Protein AF-A0A6M4WW01-F1 (afdb_monomer)

Structure (mmCIF, N/CA/C/O backbone):
data_AF-A0A6M4WW01-F1
#
_entry.id   AF-A0A6M4WW01-F1
#
loop_
_atom_site.group_PDB
_atom_site.id
_atom_site.type_symbol
_atom_site.label_atom_id
_atom_site.label_alt_id
_atom_site.label_comp_id
_atom_site.label_asym_id
_atom_site.label_entity_id
_atom_site.label_seq_id
_atom_site.pdbx_PDB_ins_code
_atom_site.Cartn_x
_atom_site.Cartn_y
_atom_site.Cartn_z
_atom_site.occupancy
_atom_site.B_iso_or_equiv
_atom_site.auth_seq_id
_atom_site.auth_comp_id
_atom_site.auth_asym_id
_atom_site.auth_atom_id
_atom_site.pdbx_PDB_model_num
ATOM 1 N N . MET A 1 1 ? 14.683 2.313 -16.851 1.00 84.19 1 MET A N 1
ATOM 2 C CA . MET A 1 1 ? 14.842 2.363 -15.3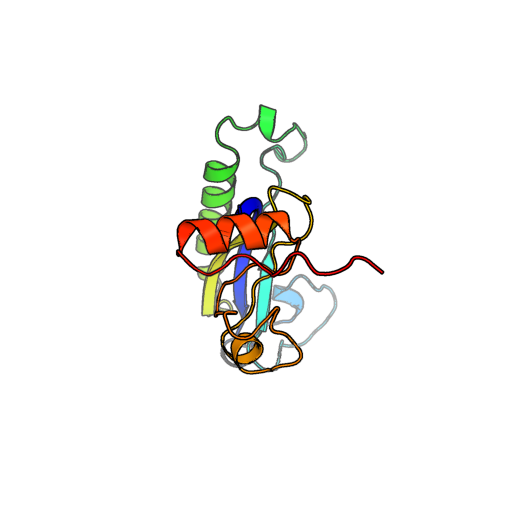82 1.00 84.19 1 MET A CA 1
ATOM 3 C C . MET A 1 1 ? 13.483 2.449 -14.676 1.00 84.19 1 MET A C 1
ATOM 5 O O . MET A 1 1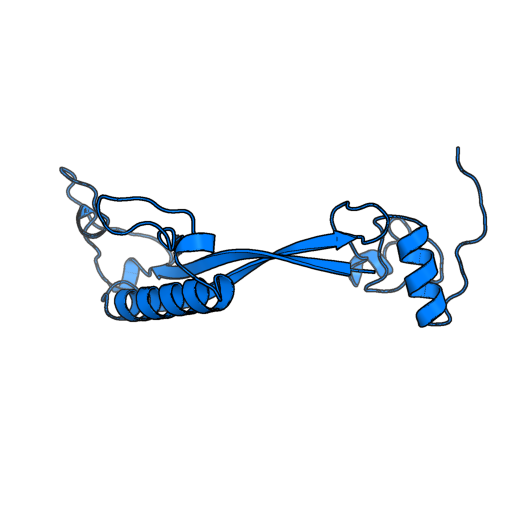 ? 12.569 3.086 -15.192 1.00 84.19 1 MET A O 1
ATOM 9 N N . LYS A 1 2 ? 13.331 1.824 -13.499 1.00 90.19 2 LYS A N 1
ATOM 10 C CA . LYS A 1 2 ? 12.105 1.889 -12.678 1.00 90.19 2 LYS A CA 1
ATOM 11 C C . LYS A 1 2 ? 11.997 3.244 -11.967 1.00 90.19 2 LYS A C 1
ATOM 13 O O . LYS A 1 2 ? 12.900 3.611 -11.218 1.00 90.19 2 LYS A O 1
ATOM 18 N N . LYS A 1 3 ? 10.889 3.964 -12.149 1.00 89.56 3 LYS A N 1
ATOM 19 C CA . LYS A 1 3 ? 10.491 5.107 -11.310 1.00 89.56 3 LYS A CA 1
ATOM 20 C C . LYS A 1 3 ? 9.448 4.627 -10.300 1.00 89.56 3 LYS A C 1
ATOM 22 O O . LYS A 1 3 ? 8.489 3.962 -10.680 1.00 89.56 3 LYS A O 1
ATOM 27 N N . THR A 1 4 ? 9.616 4.979 -9.029 1.00 85.94 4 THR A N 1
ATOM 28 C CA . THR A 1 4 ? 8.631 4.696 -7.976 1.00 85.94 4 THR A CA 1
ATOM 29 C C . THR A 1 4 ? 8.016 6.001 -7.501 1.00 85.94 4 THR A C 1
ATOM 31 O O . THR A 1 4 ? 8.730 6.883 -7.023 1.00 85.94 4 THR A O 1
ATOM 34 N N . TYR A 1 5 ? 6.698 6.101 -7.610 1.00 79.69 5 TYR A N 1
ATOM 35 C CA . TYR A 1 5 ? 5.897 7.155 -7.012 1.00 79.69 5 TYR A CA 1
ATOM 36 C C . TYR A 1 5 ? 5.204 6.601 -5.776 1.00 79.69 5 TYR A C 1
ATOM 38 O O . TYR A 1 5 ? 4.637 5.512 -5.806 1.00 79.69 5 TYR A O 1
ATOM 46 N N . ARG A 1 6 ? 5.267 7.351 -4.679 1.00 77.38 6 ARG A N 1
ATOM 47 C CA . ARG A 1 6 ? 4.418 7.099 -3.520 1.00 77.38 6 ARG A CA 1
ATOM 48 C C . ARG A 1 6 ? 3.106 7.814 -3.760 1.00 77.38 6 ARG A C 1
ATOM 50 O O . ARG A 1 6 ? 3.099 9.034 -3.904 1.00 77.38 6 ARG A O 1
ATOM 57 N N . ASP A 1 7 ? 2.033 7.045 -3.841 1.00 73.69 7 ASP A N 1
ATOM 58 C CA . ASP A 1 7 ? 0.719 7.579 -4.163 1.00 73.69 7 ASP A CA 1
ATOM 59 C C . ASP A 1 7 ? 0.025 8.071 -2.903 1.00 73.69 7 ASP A C 1
ATOM 61 O O . ASP A 1 7 ? -0.467 9.195 -2.864 1.00 73.69 7 ASP A O 1
ATOM 65 N N . ASP A 1 8 ? -0.044 7.215 -1.876 1.00 83.56 8 ASP A N 1
ATOM 66 C CA . ASP A 1 8 ? -0.847 7.521 -0.699 1.00 83.56 8 ASP A CA 1
ATOM 67 C C . ASP A 1 8 ? -0.500 6.650 0.513 1.00 83.56 8 ASP A C 1
ATOM 69 O O . ASP A 1 8 ? -0.236 5.450 0.392 1.00 83.56 8 ASP A O 1
ATOM 73 N N . TRP A 1 9 ? -0.530 7.250 1.700 1.00 89.88 9 TRP A N 1
ATOM 74 C CA . TRP A 1 9 ? -0.363 6.531 2.959 1.00 89.88 9 TRP A CA 1
ATOM 75 C C . TRP A 1 9 ? -1.704 5.965 3.429 1.00 89.88 9 TRP A C 1
ATOM 77 O O . TRP A 1 9 ? -2.769 6.568 3.269 1.00 89.88 9 TRP A O 1
ATOM 87 N N . ARG A 1 10 ? -1.657 4.768 4.006 1.00 92.25 10 ARG A N 1
ATOM 88 C CA . ARG A 1 10 ? -2.828 4.009 4.443 1.00 92.25 10 ARG A CA 1
ATOM 89 C C . ARG A 1 10 ? -2.544 3.288 5.745 1.00 92.25 10 ARG A C 1
ATOM 91 O O . ARG A 1 10 ? -1.426 2.837 6.004 1.00 92.25 10 ARG A O 1
ATOM 98 N N . VAL A 1 11 ? -3.591 3.124 6.541 1.00 93.19 11 VAL A N 1
ATOM 99 C CA . VAL A 1 11 ? -3.587 2.228 7.695 1.00 93.19 11 VAL A CA 1
ATOM 100 C C . VAL A 1 11 ? -4.415 1.006 7.341 1.00 93.19 11 VAL A C 1
ATOM 102 O O . VAL A 1 11 ? -5.577 1.136 6.971 1.00 93.19 11 VAL A O 1
ATOM 105 N N . ILE A 1 12 ? -3.823 -0.178 7.462 1.00 94.00 12 ILE A N 1
ATOM 106 C CA . ILE A 1 12 ? -4.545 -1.443 7.345 1.00 94.00 12 ILE A CA 1
ATOM 107 C C . ILE A 1 12 ? -4.696 -2.020 8.747 1.00 94.00 12 ILE A C 1
ATOM 109 O O . ILE A 1 12 ? -3.695 -2.202 9.442 1.00 94.00 12 ILE A O 1
ATOM 113 N N . VAL A 1 13 ? -5.926 -2.320 9.159 1.00 93.62 13 VAL A N 1
ATOM 114 C CA . VAL A 1 13 ? -6.224 -2.997 10.429 1.00 93.62 13 VAL A CA 1
ATOM 115 C C . VAL A 1 13 ? -6.975 -4.294 10.192 1.00 93.62 13 VAL A C 1
ATOM 117 O O . VAL A 1 13 ? -7.863 -4.352 9.348 1.00 93.62 13 VAL A O 1
ATOM 120 N N . THR A 1 14 ? -6.651 -5.315 10.978 1.00 93.25 14 THR A N 1
ATOM 121 C CA . THR A 1 14 ? -7.341 -6.604 10.952 1.00 93.25 14 THR A CA 1
ATOM 122 C C . THR A 1 14 ? -8.346 -6.666 12.096 1.00 93.25 14 THR A C 1
ATOM 124 O O . THR A 1 14 ?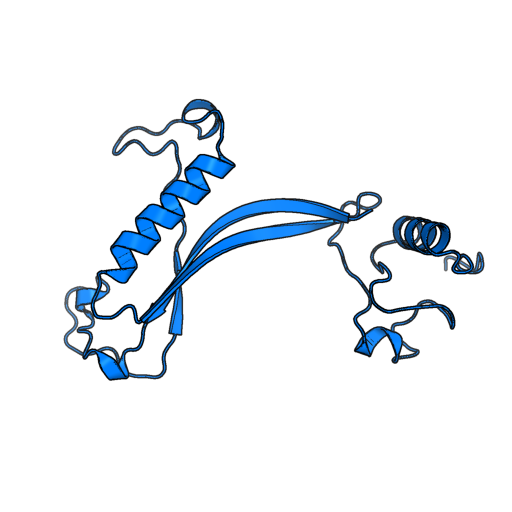 -7.977 -6.575 13.277 1.00 93.25 14 THR A O 1
ATOM 127 N N . ILE A 1 15 ? -9.615 -6.863 11.747 1.00 88.69 15 ILE A N 1
ATOM 128 C CA . ILE A 1 15 ? -10.704 -7.108 12.694 1.00 88.69 15 ILE A CA 1
ATOM 129 C C . ILE A 1 15 ? -10.947 -8.611 12.776 1.00 88.69 15 ILE A C 1
ATOM 131 O O . ILE A 1 15 ? -11.029 -9.277 11.751 1.00 88.69 15 ILE A O 1
ATOM 135 N N . ALA A 1 16 ? -11.079 -9.147 13.994 1.00 84.62 16 ALA A N 1
ATOM 136 C CA . ALA A 1 16 ? -11.435 -10.549 14.232 1.00 84.62 16 ALA A CA 1
ATOM 137 C C . ALA A 1 16 ? -12.785 -10.632 14.969 1.00 84.62 16 ALA A C 1
ATOM 139 O O . ALA A 1 16 ? -12.809 -10.616 16.211 1.00 84.62 16 ALA A O 1
ATOM 140 N N . PRO A 1 17 ? -13.906 -10.714 14.228 1.00 78.56 17 PRO A N 1
ATOM 141 C CA . PRO A 1 17 ? -15.249 -10.662 14.804 1.00 78.56 17 PRO A CA 1
ATOM 142 C C . PRO A 1 17 ? -15.495 -11.787 15.813 1.00 78.56 17 PRO A C 1
ATOM 144 O O . PRO A 1 17 ? -15.978 -11.545 16.920 1.00 78.56 17 PRO A O 1
ATOM 147 N N . GLN A 1 18 ? -15.034 -13.000 15.492 1.00 69.69 18 GLN A N 1
ATOM 148 C CA . GLN A 1 18 ? -15.234 -14.194 16.316 1.00 69.69 18 GLN A CA 1
ATOM 149 C C . GLN A 1 18 ? -14.583 -14.130 17.706 1.00 69.69 18 GLN A C 1
ATOM 151 O O . GLN A 1 18 ? -14.903 -14.938 18.570 1.00 69.69 18 GLN A O 1
ATOM 156 N N . ALA A 1 19 ? -13.652 -13.200 17.929 1.00 63.94 19 ALA A N 1
ATOM 157 C CA . ALA A 1 19 ? -12.940 -13.073 19.197 1.00 63.94 19 ALA A CA 1
ATOM 158 C C . ALA A 1 19 ? -13.499 -11.964 20.102 1.00 63.94 19 ALA A C 1
ATOM 160 O O . ALA A 1 19 ? -12.969 -11.772 21.197 1.00 63.94 19 ALA A O 1
ATOM 161 N N . THR A 1 20 ? -14.454 -11.154 19.624 1.00 66.88 20 THR A N 1
ATOM 162 C CA . THR A 1 20 ? -14.730 -9.846 20.246 1.00 66.88 20 THR A CA 1
ATOM 163 C C . THR A 1 20 ? -16.201 -9.433 20.326 1.00 66.88 20 THR A C 1
ATOM 165 O O . THR A 1 20 ? -16.450 -8.382 20.909 1.00 66.88 20 THR A O 1
ATOM 168 N N . HIS A 1 21 ? -17.154 -10.248 19.837 1.00 72.69 21 HIS A N 1
ATOM 169 C CA . HIS A 1 21 ? -18.609 -9.994 19.940 1.00 72.69 21 HIS A CA 1
ATOM 170 C C . HIS A 1 21 ? -18.974 -8.542 19.592 1.00 72.69 21 HIS A C 1
ATOM 172 O O . HIS A 1 21 ? -19.536 -7.800 20.393 1.00 72.69 21 HIS A O 1
ATOM 178 N N . ILE A 1 22 ? -18.535 -8.091 18.416 1.00 76.50 22 ILE A N 1
ATOM 179 C CA . ILE A 1 22 ? -18.601 -6.680 18.031 1.00 76.50 22 ILE A CA 1
ATOM 180 C C . ILE A 1 22 ? -20.045 -6.354 17.655 1.00 76.50 22 ILE A C 1
ATOM 182 O O . ILE A 1 22 ? -20.513 -6.883 16.645 1.00 76.50 22 ILE A O 1
ATOM 186 N N . PRO A 1 23 ? -20.755 -5.477 18.381 1.00 80.62 23 PRO A N 1
ATOM 187 C CA . PRO A 1 23 ? -22.068 -5.047 17.934 1.00 80.62 23 PRO A CA 1
ATOM 188 C C . PRO A 1 23 ? -21.926 -4.240 16.639 1.00 80.62 23 PRO A C 1
ATOM 190 O O . PRO A 1 23 ? -20.987 -3.457 16.483 1.00 80.62 23 PRO A O 1
ATOM 193 N N . ILE A 1 24 ? -22.872 -4.397 15.717 1.00 77.00 24 ILE A N 1
ATOM 194 C CA . ILE A 1 24 ? -22.880 -3.700 14.418 1.00 77.00 24 ILE A CA 1
ATOM 195 C C . ILE A 1 24 ? -22.845 -2.168 14.597 1.00 77.00 24 ILE A C 1
ATOM 197 O O . ILE A 1 24 ? -22.200 -1.459 13.823 1.00 77.00 24 ILE A O 1
ATOM 201 N N . SER A 1 25 ? -23.425 -1.663 15.686 1.00 78.75 25 SER A N 1
ATOM 202 C CA . SER A 1 25 ? -23.368 -0.249 16.070 1.00 78.75 25 SER A CA 1
ATOM 203 C C . SER A 1 25 ? -21.956 0.270 16.361 1.00 78.75 25 SER A C 1
ATOM 205 O O . SER A 1 25 ? -21.681 1.446 16.133 1.00 78.75 25 SER A O 1
ATOM 207 N N . ALA A 1 26 ? -21.018 -0.584 16.788 1.00 75.12 26 ALA A N 1
ATOM 208 C CA . ALA A 1 26 ? -19.623 -0.186 16.995 1.00 75.12 26 ALA A CA 1
ATOM 209 C C . ALA A 1 26 ? -18.892 0.155 15.683 1.00 75.12 26 ALA A C 1
ATOM 211 O O . ALA A 1 26 ? -17.841 0.791 15.727 1.00 75.12 26 ALA A O 1
ATOM 212 N N . LEU A 1 27 ? -19.449 -0.239 14.532 1.00 72.56 27 LEU A N 1
ATOM 213 C CA . LEU A 1 27 ? -18.964 0.134 13.201 1.00 72.56 27 LEU A CA 1
ATOM 214 C C . LEU A 1 27 ? -19.656 1.393 12.643 1.00 72.56 27 LEU A C 1
ATOM 216 O O . LEU A 1 27 ? -19.361 1.796 11.522 1.00 72.56 27 LEU A O 1
ATOM 220 N N . GLY A 1 28 ? -20.567 2.016 13.402 1.00 75.00 28 GLY A N 1
ATOM 221 C CA . GLY A 1 28 ? -21.290 3.223 12.987 1.00 75.00 28 GLY A CA 1
ATOM 222 C C . GLY A 1 28 ? -22.584 2.971 12.207 1.00 75.00 28 GLY A C 1
ATOM 223 O O . GLY A 1 28 ? -23.160 3.914 11.676 1.00 75.00 28 GLY A O 1
ATOM 224 N N . PHE A 1 29 ? -23.064 1.727 12.135 1.00 76.31 29 PHE A N 1
ATOM 225 C CA . PHE A 1 29 ? -24.396 1.436 11.606 1.00 76.31 29 PHE A CA 1
ATOM 226 C C . PHE A 1 29 ? -25.459 1.718 12.676 1.00 76.31 29 PHE A C 1
ATOM 228 O O . PHE A 1 29 ? -25.478 1.083 13.730 1.00 76.31 29 PHE A O 1
ATOM 235 N N . GLU A 1 30 ? -26.355 2.664 12.407 1.00 82.31 30 GLU A N 1
ATOM 236 C CA . GLU A 1 30 ? -27.446 3.031 13.316 1.00 82.31 30 GLU A CA 1
ATOM 237 C C . GLU A 1 30 ? -28.735 2.250 13.005 1.00 82.31 30 GLU A C 1
ATOM 239 O O . GLU A 1 30 ? -29.010 1.911 11.855 1.00 82.31 30 GLU A O 1
ATOM 244 N N . GLY A 1 31 ? -29.546 1.972 14.032 1.00 78.81 31 GLY A N 1
ATOM 245 C CA . GLY A 1 31 ? -30.870 1.348 13.876 1.00 78.81 31 GLY A CA 1
ATOM 246 C C . GLY A 1 31 ? -30.869 -0.149 13.539 1.00 78.81 31 GLY A C 1
ATOM 247 O O . GLY A 1 31 ? -31.918 -0.685 13.186 1.00 78.81 31 GLY A O 1
ATOM 248 N N . LEU A 1 32 ? -29.718 -0.819 13.642 1.00 76.88 32 LEU A N 1
ATOM 249 C CA . LEU A 1 32 ? -29.570 -2.257 13.428 1.00 76.88 32 LEU A CA 1
ATOM 250 C C . LEU A 1 32 ? -29.079 -2.941 14.705 1.00 76.88 32 LEU A C 1
ATOM 252 O O . LEU A 1 32 ? -28.061 -2.543 15.273 1.00 76.88 32 LEU A O 1
ATOM 256 N N . ASP A 1 33 ? -29.772 -4.008 15.098 1.00 78.00 33 ASP A N 1
ATOM 257 C CA . ASP A 1 33 ? -29.357 -4.894 16.183 1.00 78.00 33 ASP A CA 1
ATOM 258 C C . ASP A 1 33 ? -28.662 -6.132 15.608 1.00 78.00 33 ASP A C 1
ATOM 260 O O . ASP A 1 33 ? -29.154 -6.769 14.673 1.00 78.00 33 ASP A O 1
ATOM 264 N N . GLY A 1 34 ? -27.508 -6.485 16.170 1.00 80.31 34 GLY A N 1
ATOM 265 C CA . GLY A 1 34 ? -26.759 -7.673 15.776 1.00 80.31 34 GLY A CA 1
ATOM 266 C C . GLY A 1 34 ? -25.269 -7.571 16.072 1.00 80.31 34 GLY A C 1
ATOM 267 O O . GLY A 1 34 ? -24.751 -6.508 16.422 1.00 80.31 34 GLY A O 1
ATOM 268 N N . GLU A 1 35 ? -24.579 -8.695 15.907 1.00 83.19 35 GLU A N 1
ATOM 269 C CA . GLU A 1 35 ? -23.132 -8.808 16.067 1.00 83.19 35 GLU A CA 1
ATOM 270 C C . GLU A 1 35 ? -22.467 -9.123 14.730 1.00 83.19 35 GLU A C 1
ATOM 272 O O . GLU A 1 35 ? -23.012 -9.825 13.875 1.00 83.19 35 GLU A O 1
ATOM 277 N N . LEU A 1 36 ? -21.254 -8.615 14.565 1.00 81.12 36 LEU A N 1
ATOM 278 C CA . LEU A 1 36 ? -20.389 -8.977 13.464 1.00 81.12 36 LEU A CA 1
ATOM 279 C C . LEU A 1 36 ? -19.905 -10.419 13.669 1.00 81.12 36 LEU A C 1
ATOM 281 O O . LEU A 1 36 ? -19.267 -10.734 14.674 1.00 81.12 36 LEU A O 1
ATOM 285 N N . ALA A 1 37 ? -20.179 -11.285 12.698 1.00 81.12 37 ALA A N 1
ATOM 286 C CA . ALA A 1 37 ? -19.742 -12.677 12.688 1.00 81.12 37 ALA A CA 1
ATOM 287 C C . ALA A 1 37 ? -18.964 -12.977 11.402 1.00 81.12 37 ALA A C 1
ATOM 289 O O . ALA A 1 37 ? -19.210 -12.363 10.365 1.00 81.12 37 ALA A O 1
ATOM 290 N N . GLY A 1 38 ? -18.032 -13.931 11.458 1.00 83.19 38 GLY A N 1
ATOM 291 C CA . GLY A 1 38 ? -17.266 -14.365 10.290 1.00 83.19 38 GLY A CA 1
ATOM 292 C C . GLY A 1 38 ? -15.785 -14.570 10.577 1.00 83.19 38 GLY A C 1
ATOM 293 O O . GLY A 1 38 ? -15.367 -14.638 11.730 1.00 83.19 38 GLY A O 1
ATOM 294 N N . LEU A 1 39 ? -15.012 -14.701 9.500 1.00 85.94 39 LEU A N 1
ATOM 295 C CA . LEU A 1 39 ? -13.553 -14.766 9.540 1.00 85.94 39 LEU A CA 1
ATOM 296 C C . LEU A 1 39 ? -12.951 -13.365 9.744 1.00 85.94 39 LEU A C 1
ATOM 298 O O . LEU A 1 39 ? -13.630 -12.367 9.482 1.00 85.94 39 LEU A O 1
ATOM 302 N N . PRO A 1 40 ? -11.681 -13.266 10.180 1.00 88.75 40 PRO A N 1
ATOM 303 C CA . PRO A 1 40 ? -10.986 -11.993 10.210 1.00 88.75 40 PRO A CA 1
ATOM 304 C C . PRO A 1 40 ? -10.936 -11.347 8.829 1.00 88.75 40 PRO A C 1
ATOM 306 O O . PRO A 1 40 ? -10.780 -12.041 7.822 1.00 88.75 40 PRO A O 1
ATOM 309 N N . PHE A 1 41 ? -11.025 -10.025 8.796 1.00 88.62 41 PHE A N 1
ATOM 310 C CA . PHE A 1 41 ? -10.922 -9.250 7.568 1.00 88.62 41 PHE A CA 1
ATOM 311 C C . PHE A 1 41 ? -10.123 -7.969 7.800 1.00 88.62 41 PHE A C 1
ATOM 313 O O . PHE A 1 41 ? -10.041 -7.462 8.924 1.00 88.62 41 PHE A O 1
ATOM 320 N N . ASP A 1 42 ? -9.537 -7.462 6.718 1.00 92.31 42 ASP A N 1
ATOM 321 C CA . ASP A 1 42 ? -8.742 -6.240 6.722 1.00 92.31 42 ASP A CA 1
ATOM 322 C C . ASP A 1 42 ? -9.605 -5.042 6.304 1.00 92.31 42 ASP A C 1
ATOM 324 O O . ASP A 1 42 ? -10.411 -5.125 5.376 1.00 92.31 42 ASP A O 1
ATOM 328 N N . ILE A 1 43 ? -9.415 -3.915 6.988 1.00 90.25 43 ILE A N 1
ATOM 329 C CA . ILE A 1 43 ? -9.958 -2.611 6.605 1.00 90.25 43 ILE A CA 1
ATOM 330 C C . ILE A 1 43 ? -8.791 -1.709 6.231 1.00 90.25 43 ILE A C 1
ATOM 332 O O . ILE A 1 43 ? -7.872 -1.516 7.029 1.00 90.25 43 ILE A O 1
ATOM 336 N N . GLU A 1 44 ? -8.862 -1.127 5.038 1.00 92.31 44 GLU A N 1
ATOM 337 C CA . GLU A 1 44 ? -7.959 -0.073 4.591 1.00 92.31 44 GLU A CA 1
ATOM 338 C C . GLU A 1 44 ? -8.566 1.301 4.901 1.00 92.31 44 GLU A C 1
ATOM 340 O O . GLU A 1 44 ? -9.707 1.593 4.540 1.00 92.31 44 GLU A O 1
ATOM 345 N N . ILE A 1 45 ? -7.802 2.147 5.589 1.00 90.50 45 ILE A N 1
ATOM 346 C CA . ILE A 1 45 ? -8.242 3.458 6.062 1.00 90.50 45 ILE A CA 1
ATOM 347 C C . ILE A 1 45 ? -7.289 4.524 5.524 1.00 90.50 45 ILE A C 1
ATOM 349 O O . ILE A 1 45 ? -6.079 4.484 5.766 1.00 90.50 45 ILE A O 1
ATOM 353 N N . ALA A 1 46 ? -7.854 5.497 4.810 1.00 88.62 46 ALA A N 1
ATOM 354 C CA . ALA A 1 46 ? -7.143 6.686 4.364 1.00 88.62 46 ALA A CA 1
ATOM 355 C C . ALA A 1 46 ? -7.049 7.723 5.499 1.00 88.62 46 ALA A C 1
ATOM 357 O O . ALA A 1 46 ? -8.051 7.973 6.180 1.00 88.62 46 ALA A O 1
ATOM 358 N N . PRO A 1 47 ? -5.881 8.354 5.721 1.00 88.25 47 PRO A N 1
ATOM 359 C CA . PRO A 1 47 ? -5.790 9.488 6.625 1.00 88.25 47 PRO A CA 1
ATOM 360 C C . PRO A 1 47 ? -6.595 10.664 6.061 1.00 88.25 47 PRO A C 1
ATOM 362 O O . PRO A 1 47 ? -6.748 10.823 4.851 1.00 88.25 47 PRO A O 1
ATOM 365 N N . ARG A 1 48 ? -7.076 11.541 6.945 1.00 86.69 48 ARG A N 1
ATOM 366 C CA . ARG A 1 48 ? -7.633 12.824 6.502 1.00 86.69 48 ARG A CA 1
ATOM 367 C C . ARG A 1 48 ? -6.545 13.680 5.843 1.00 86.69 48 ARG A C 1
ATOM 369 O O . ARG A 1 48 ? -5.404 13.627 6.327 1.00 86.69 48 ARG A O 1
ATOM 376 N N . PRO A 1 49 ? -6.897 14.512 4.842 1.00 87.56 49 PRO A N 1
ATOM 377 C CA . PRO A 1 49 ? -5.952 15.425 4.211 1.00 87.56 49 PRO A CA 1
ATOM 378 C C . PRO A 1 49 ? -5.189 16.279 5.228 1.00 87.56 49 PRO A C 1
ATOM 380 O O . PRO A 1 49 ? -5.765 16.703 6.235 1.00 87.56 49 PRO A O 1
ATOM 383 N N . LEU A 1 50 ? -3.898 16.544 5.007 1.00 87.44 50 LEU A N 1
ATOM 384 C CA . LEU A 1 50 ? -3.099 17.389 5.913 1.00 87.44 50 LEU A CA 1
ATOM 385 C C . LEU A 1 50 ? -3.703 18.788 6.052 1.00 87.44 50 LEU A C 1
ATOM 387 O O . LEU A 1 50 ? -3.719 19.333 7.155 1.00 87.44 50 LEU A O 1
ATOM 391 N N . GLY A 1 51 ? -4.245 19.319 4.959 1.00 86.00 51 GLY A N 1
ATOM 392 C CA . GLY A 1 51 ? -4.905 20.615 4.911 1.00 86.00 51 GLY A CA 1
ATOM 393 C C . GLY A 1 51 ? -6.340 20.665 5.443 1.00 86.00 51 GLY A C 1
ATOM 394 O O . GLY A 1 51 ? -6.927 21.747 5.429 1.00 86.00 51 GLY A O 1
ATOM 395 N N . ASP A 1 52 ? -6.911 19.552 5.922 1.00 88.50 52 ASP A N 1
ATOM 396 C CA . ASP A 1 52 ? -8.178 19.569 6.666 1.00 88.50 52 ASP A CA 1
ATOM 397 C C . ASP A 1 52 ? -7.936 19.998 8.123 1.00 88.50 52 ASP A C 1
ATOM 399 O O . ASP A 1 52 ? -7.411 19.237 8.941 1.00 88.50 52 ASP A O 1
ATOM 403 N N . LEU A 1 53 ? -8.343 21.229 8.446 1.00 83.44 53 LEU A N 1
ATOM 404 C CA . LEU A 1 53 ? -8.191 21.844 9.767 1.00 83.44 53 LEU A CA 1
ATOM 405 C C . LEU A 1 53 ? -9.502 21.871 10.572 1.00 83.44 53 LEU A C 1
ATOM 407 O O . LEU A 1 53 ? -9.634 22.668 11.500 1.00 83.44 53 LEU A O 1
ATOM 411 N N . GLY A 1 54 ? -10.483 21.023 10.240 1.00 76.56 54 GLY A N 1
ATOM 412 C CA . GLY A 1 54 ? -11.732 20.923 11.005 1.00 76.56 54 GLY A CA 1
ATOM 413 C C . GLY A 1 54 ? -12.681 22.101 10.769 1.00 76.56 54 GLY A C 1
ATOM 414 O O . GLY A 1 54 ? -13.141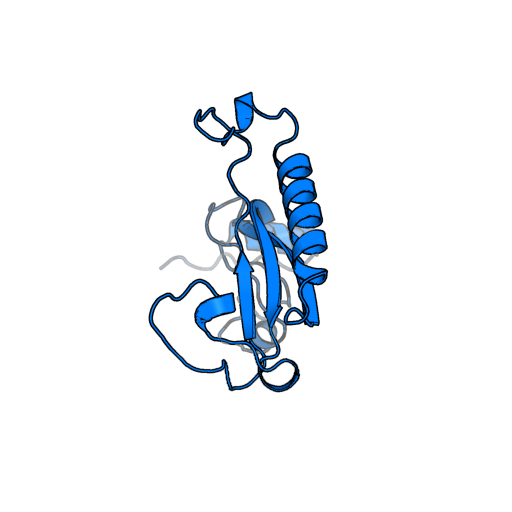 22.733 11.717 1.00 76.56 54 GLY A O 1
ATOM 415 N N . GLY A 1 55 ? -12.967 22.392 9.496 1.00 79.75 55 GLY A N 1
ATOM 416 C CA . GLY A 1 55 ? -13.901 23.448 9.066 1.00 79.75 55 GLY A CA 1
ATOM 417 C C . GLY A 1 55 ? -13.306 24.446 8.070 1.00 79.75 55 GLY A C 1
ATOM 418 O O . GLY A 1 55 ? -14.039 25.215 7.454 1.00 79.75 55 GLY A O 1
ATOM 419 N N . VAL A 1 56 ? -11.987 24.402 7.871 1.00 82.56 56 VAL A N 1
ATOM 420 C CA . VAL A 1 56 ? -11.265 25.139 6.828 1.00 82.56 56 VAL A CA 1
ATOM 421 C C . VAL A 1 56 ? -10.353 24.160 6.100 1.00 82.56 56 VAL A C 1
ATOM 423 O O . VAL A 1 56 ? -9.737 23.303 6.733 1.00 82.56 56 VAL A O 1
ATOM 426 N N . TYR A 1 57 ? -10.277 24.301 4.777 1.00 90.88 57 TYR A N 1
ATOM 427 C CA . TYR A 1 57 ? -9.424 23.484 3.925 1.00 90.88 57 TYR A CA 1
ATOM 428 C C . TYR A 1 57 ? -8.350 24.341 3.255 1.00 90.88 57 TYR A C 1
ATOM 430 O O . TYR A 1 57 ? -8.652 25.362 2.633 1.00 90.88 57 TYR A O 1
ATOM 438 N N . VAL A 1 58 ? -7.099 23.902 3.356 1.00 88.31 58 VAL A N 1
ATOM 439 C CA . VAL A 1 58 ? -5.965 24.418 2.580 1.00 88.31 58 VAL A CA 1
ATOM 440 C C . VAL A 1 58 ? -5.330 23.281 1.785 1.00 88.31 58 VAL A C 1
ATOM 442 O O . VAL A 1 58 ? -5.606 22.114 2.034 1.00 88.31 58 VAL A O 1
ATOM 445 N N . SER A 1 59 ? -4.479 23.590 0.807 1.00 87.31 59 SER A N 1
ATOM 446 C CA . SER A 1 59 ? -3.727 22.531 0.129 1.00 87.31 59 SER A CA 1
ATOM 447 C C . SER A 1 59 ? -2.681 21.921 1.067 1.00 87.31 59 SER A C 1
ATOM 449 O O . SER A 1 59 ? -2.075 22.627 1.874 1.00 87.31 59 SER A O 1
ATOM 451 N N . ASP A 1 60 ? -2.398 20.627 0.917 1.00 85.31 60 ASP A N 1
ATOM 452 C CA . ASP A 1 60 ? -1.387 19.939 1.736 1.00 85.31 60 ASP A CA 1
ATOM 453 C C . ASP A 1 60 ? 0.006 20.563 1.605 1.00 85.31 60 ASP A C 1
ATOM 455 O O . ASP A 1 60 ? 0.751 20.633 2.575 1.00 85.31 60 ASP A O 1
ATOM 459 N N . ARG A 1 61 ? 0.326 21.106 0.422 1.00 85.56 61 ARG A N 1
ATOM 460 C CA . ARG A 1 61 ? 1.570 21.856 0.171 1.00 85.56 61 ARG A CA 1
ATOM 461 C C . ARG A 1 61 ? 1.670 23.149 0.972 1.00 85.56 61 ARG A C 1
ATOM 463 O O . ARG A 1 61 ? 2.773 23.636 1.198 1.00 85.56 61 ARG A O 1
ATOM 470 N N . LEU A 1 62 ? 0.534 23.735 1.343 1.00 85.69 62 LEU A N 1
ATOM 471 C CA . LEU A 1 62 ? 0.499 24.899 2.219 1.00 85.69 62 LEU A CA 1
ATOM 472 C C . LEU A 1 62 ? 0.525 24.479 3.693 1.00 85.69 62 LEU A C 1
ATOM 474 O O . LEU A 1 62 ? 1.116 25.180 4.510 1.00 85.69 62 LEU A O 1
ATOM 478 N N . ALA A 1 63 ? -0.091 23.340 4.022 1.00 84.56 63 ALA A N 1
ATOM 479 C CA . ALA A 1 63 ? -0.142 22.807 5.380 1.00 84.56 63 ALA A CA 1
ATOM 480 C C . ALA A 1 63 ? 1.189 22.196 5.848 1.00 84.56 63 ALA A C 1
ATOM 482 O O . ALA A 1 63 ? 1.498 22.271 7.035 1.00 84.56 63 ALA A O 1
ATOM 483 N N . SER A 1 64 ? 1.982 21.616 4.942 1.00 87.44 64 SER A N 1
ATOM 484 C CA . SER A 1 64 ? 3.236 20.947 5.285 1.00 87.44 64 SER A CA 1
ATOM 485 C C . SER A 1 64 ? 4.344 21.157 4.253 1.00 87.44 64 SER A C 1
ATOM 487 O O . SER A 1 64 ? 4.115 21.224 3.045 1.00 87.44 64 SER A O 1
ATOM 489 N N . ARG A 1 65 ? 5.581 21.229 4.763 1.00 88.38 65 ARG A N 1
ATOM 490 C CA . ARG A 1 65 ? 6.824 21.196 3.973 1.00 88.38 65 ARG A CA 1
ATOM 491 C C . ARG A 1 65 ? 7.362 19.775 3.769 1.00 88.38 65 ARG A C 1
ATOM 493 O O . ARG A 1 65 ? 8.210 19.590 2.904 1.00 88.38 65 ARG A O 1
ATOM 500 N N . ASP A 1 66 ? 6.881 18.812 4.551 1.00 89.75 66 ASP A N 1
ATOM 501 C CA . ASP A 1 66 ? 7.221 17.388 4.487 1.00 89.75 66 ASP A CA 1
ATOM 502 C C . ASP A 1 66 ? 5.924 16.568 4.478 1.00 89.75 66 ASP A C 1
ATOM 504 O O . ASP A 1 66 ? 5.519 15.962 5.471 1.00 89.75 66 ASP A O 1
ATOM 508 N N . ILE A 1 67 ? 5.236 16.617 3.335 1.00 87.38 67 ILE A N 1
ATOM 509 C CA . ILE A 1 67 ? 3.928 15.980 3.141 1.00 87.38 67 ILE A CA 1
ATOM 510 C C . ILE A 1 67 ? 4.005 14.479 3.447 1.00 87.38 67 ILE A C 1
ATOM 512 O O . ILE A 1 67 ? 3.164 13.956 4.176 1.00 87.38 67 ILE A O 1
ATOM 516 N N . ASP A 1 68 ? 5.033 13.798 2.938 1.00 87.38 68 ASP A N 1
ATOM 517 C CA . ASP A 1 68 ? 5.220 12.359 3.129 1.00 87.38 68 ASP A CA 1
ATOM 518 C C . ASP A 1 68 ? 5.439 12.005 4.604 1.00 87.38 68 ASP A C 1
ATOM 520 O O . ASP A 1 68 ? 4.778 11.103 5.130 1.00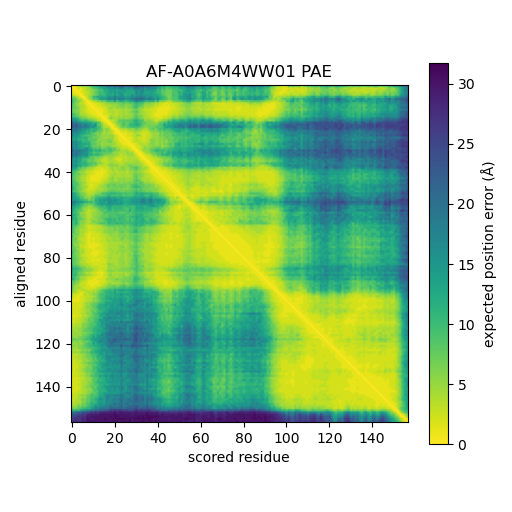 87.38 68 ASP A O 1
ATOM 524 N N . GLY A 1 69 ? 6.354 12.704 5.284 1.00 89.56 69 GLY A N 1
ATOM 525 C CA . GLY A 1 69 ? 6.650 12.458 6.694 1.00 89.56 69 GLY A CA 1
ATOM 526 C C . GLY A 1 69 ? 5.456 12.746 7.605 1.00 89.56 69 GLY A C 1
ATOM 527 O O . GLY A 1 69 ? 5.217 12.010 8.569 1.00 89.56 69 GLY A O 1
ATOM 528 N N . ASP A 1 70 ? 4.667 13.773 7.293 1.00 91.56 70 ASP A N 1
ATOM 529 C CA . ASP A 1 70 ? 3.481 14.127 8.071 1.00 91.56 70 ASP A CA 1
ATOM 530 C C . ASP A 1 70 ? 2.309 13.166 7.831 1.00 91.56 70 ASP A C 1
ATOM 532 O O . ASP A 1 70 ? 1.642 12.776 8.794 1.00 91.56 70 ASP A O 1
ATOM 536 N N . TYR A 1 71 ? 2.087 12.706 6.595 1.00 91.94 71 TYR A N 1
ATOM 537 C CA . TYR A 1 71 ? 1.089 11.667 6.321 1.00 91.94 71 TYR A CA 1
ATOM 538 C C . TYR A 1 71 ? 1.441 10.338 6.982 1.00 91.94 71 TYR A C 1
ATOM 540 O O . TYR A 1 71 ? 0.567 9.703 7.582 1.00 91.94 71 TYR A O 1
ATOM 548 N N . ARG A 1 72 ? 2.718 9.938 6.932 1.00 93.00 72 ARG A N 1
ATOM 549 C CA . ARG A 1 72 ? 3.203 8.749 7.637 1.00 93.00 72 ARG A CA 1
ATOM 550 C C . ARG A 1 72 ? 2.913 8.844 9.132 1.00 93.00 72 ARG A C 1
ATOM 552 O O . ARG A 1 72 ? 2.290 7.942 9.686 1.00 93.00 72 ARG A O 1
ATOM 559 N N . ARG A 1 73 ? 3.315 9.947 9.768 1.00 92.88 73 ARG A N 1
ATOM 560 C CA . ARG A 1 73 ? 3.110 10.177 11.205 1.00 92.88 73 ARG A CA 1
ATOM 561 C C . ARG A 1 73 ? 1.633 10.149 11.580 1.00 92.88 73 ARG A C 1
ATOM 563 O O . ARG A 1 73 ? 1.261 9.490 12.542 1.00 92.88 73 ARG A O 1
ATOM 570 N N . ARG A 1 74 ? 0.778 10.782 10.774 1.00 92.81 74 ARG A N 1
ATOM 571 C CA . ARG A 1 74 ? -0.676 10.749 10.966 1.00 92.81 74 ARG A CA 1
ATOM 572 C C . ARG A 1 74 ? -1.240 9.330 10.871 1.00 92.81 74 ARG A C 1
ATOM 574 O O . ARG A 1 74 ? -2.127 8.979 11.644 1.00 92.81 74 ARG A O 1
ATOM 581 N N . CYS A 1 75 ? -0.735 8.507 9.953 1.00 94.62 75 CYS A N 1
ATOM 582 C CA . CYS A 1 75 ? -1.118 7.097 9.866 1.00 94.62 75 CYS A CA 1
ATOM 583 C C . CYS A 1 75 ? -0.626 6.288 11.074 1.00 94.62 75 CYS A C 1
ATOM 585 O O . CYS A 1 75 ? -1.363 5.443 11.574 1.00 94.62 75 CYS A O 1
ATOM 587 N N . GLU A 1 76 ? 0.585 6.551 11.567 1.00 95.12 76 GLU A N 1
ATOM 588 C CA . GLU A 1 76 ? 1.133 5.906 12.768 1.00 95.12 76 GLU A CA 1
ATOM 589 C C . GLU A 1 76 ? 0.321 6.273 14.025 1.00 95.12 76 GLU A C 1
ATOM 591 O O . GLU A 1 76 ? -0.039 5.389 14.804 1.00 95.12 76 GLU A O 1
ATOM 596 N N . GLU A 1 77 ? -0.051 7.545 14.186 1.00 94.44 77 GLU A N 1
ATOM 597 C CA . GLU A 1 77 ? -0.938 8.025 15.255 1.00 94.44 77 GLU A CA 1
ATOM 598 C C . GLU A 1 77 ? -2.332 7.388 15.163 1.00 94.44 77 GLU A C 1
ATOM 600 O O . GLU A 1 77 ? -2.859 6.879 16.156 1.00 94.44 77 GLU A O 1
ATOM 605 N N . LEU A 1 78 ? -2.916 7.355 13.961 1.00 93.00 78 LEU A N 1
ATOM 606 C CA . LEU A 1 78 ? -4.207 6.716 13.715 1.00 93.00 78 LEU A CA 1
ATOM 607 C C . LEU A 1 78 ? -4.163 5.220 14.049 1.00 93.00 78 LEU A C 1
ATOM 609 O O . LEU A 1 78 ? -5.058 4.715 14.726 1.00 93.00 78 LEU A O 1
ATOM 613 N N . LEU A 1 79 ? -3.116 4.512 13.619 1.00 95.44 79 LEU A N 1
ATOM 614 C CA . LEU A 1 79 ? -2.926 3.100 13.936 1.00 95.44 79 LEU A CA 1
ATOM 615 C C . LEU A 1 79 ? -2.805 2.881 15.449 1.00 95.44 79 LEU A C 1
ATOM 617 O O . LEU A 1 79 ? -3.433 1.965 15.980 1.00 95.44 79 LEU A O 1
ATOM 621 N N . ALA A 1 80 ? -2.048 3.726 16.153 1.00 95.19 80 ALA A N 1
ATOM 622 C CA . ALA A 1 80 ? -1.902 3.638 17.602 1.00 95.19 80 ALA A CA 1
ATOM 623 C C . ALA A 1 80 ? -3.247 3.795 18.333 1.00 95.19 80 ALA A C 1
ATOM 625 O O . ALA A 1 80 ? -3.504 3.077 19.300 1.00 95.19 80 ALA A O 1
ATOM 626 N N . GLU A 1 81 ? -4.132 4.681 17.866 1.00 93.31 81 GLU A N 1
ATOM 627 C CA . GLU A 1 81 ? -5.488 4.810 18.414 1.00 93.31 81 GLU A CA 1
ATOM 628 C C . GLU A 1 81 ? -6.388 3.618 18.067 1.00 93.31 81 GLU A C 1
ATOM 630 O O . GLU A 1 81 ? -7.162 3.156 18.910 1.00 93.31 81 GLU A O 1
ATOM 635 N N . LEU A 1 82 ? -6.284 3.083 16.850 1.00 91.06 82 LEU A N 1
ATOM 636 C CA . LEU A 1 82 ? -7.069 1.923 16.424 1.00 91.06 82 LEU A CA 1
ATOM 637 C C . LEU A 1 82 ? -6.678 0.653 17.183 1.00 91.06 82 LEU A C 1
ATOM 639 O O . LEU A 1 82 ? -7.556 -0.109 17.578 1.00 91.06 82 LEU A O 1
ATOM 643 N N . LEU A 1 83 ? -5.392 0.448 17.471 1.00 91.94 83 LEU A N 1
ATOM 644 C CA . LEU A 1 83 ? -4.910 -0.711 18.231 1.00 91.94 83 LEU A CA 1
ATOM 645 C C . LEU A 1 83 ? -5.387 -0.727 19.692 1.00 91.94 83 LEU A C 1
ATOM 647 O O . LEU A 1 83 ? -5.383 -1.781 20.323 1.00 91.94 83 LEU A O 1
ATOM 651 N N . LYS A 1 84 ? -5.846 0.407 20.238 1.00 90.81 84 LYS A N 1
ATOM 652 C CA . LYS A 1 84 ? -6.492 0.455 21.563 1.00 90.81 84 LYS A CA 1
ATOM 653 C C . LYS A 1 84 ? -7.915 -0.110 21.540 1.00 90.81 84 LYS A C 1
ATOM 655 O O . LYS A 1 84 ? -8.507 -0.317 22.600 1.00 90.81 84 LYS A O 1
ATOM 660 N N . ARG A 1 85 ? -8.506 -0.322 20.358 1.00 86.25 85 ARG A N 1
ATOM 661 C CA . ARG A 1 85 ? -9.866 -0.850 20.224 1.00 86.25 85 ARG A CA 1
ATOM 662 C C . ARG A 1 85 ? -9.855 -2.364 20.446 1.00 86.25 85 ARG A C 1
ATOM 664 O O . ARG A 1 85 ? -9.063 -3.062 19.822 1.00 86.25 85 ARG A O 1
ATOM 671 N N . PRO A 1 86 ? -10.777 -2.908 21.257 1.00 82.94 86 PRO A N 1
ATOM 672 C CA . PRO A 1 86 ? -10.763 -4.328 21.623 1.00 82.94 86 PRO A CA 1
ATOM 673 C C . PRO A 1 86 ? -10.928 -5.275 20.423 1.00 82.94 86 PRO A C 1
ATOM 675 O O . PRO A 1 86 ? -10.478 -6.421 20.474 1.00 82.94 86 PRO A O 1
ATOM 678 N N . HIS A 1 87 ? -11.559 -4.793 19.348 1.00 82.69 87 HIS A N 1
ATOM 679 C CA . HIS A 1 87 ? -11.845 -5.539 18.124 1.00 82.69 87 HIS A CA 1
ATOM 680 C C . HIS A 1 87 ? -10.733 -5.532 17.073 1.00 82.69 87 HIS A C 1
ATOM 682 O O . HIS A 1 87 ? -10.778 -6.335 16.140 1.00 82.69 87 HIS A O 1
ATOM 688 N N . VAL A 1 88 ? -9.728 -4.672 17.227 1.00 88.00 88 VAL A N 1
ATOM 689 C CA . VAL A 1 88 ? -8.570 -4.632 16.332 1.00 88.00 88 VAL A CA 1
ATOM 690 C C . VAL A 1 88 ? -7.506 -5.576 16.886 1.00 88.00 88 VAL A C 1
ATOM 692 O O . VAL A 1 88 ? -7.075 -5.434 18.028 1.00 88.00 88 VAL A O 1
ATOM 695 N N . LYS A 1 89 ? -7.094 -6.574 16.099 1.00 89.31 89 LYS A N 1
ATOM 696 C CA . LYS A 1 89 ? -6.085 -7.565 16.529 1.00 89.31 89 LYS A CA 1
ATOM 697 C C . LYS A 1 89 ? -4.679 -7.228 16.072 1.00 89.31 89 LYS A C 1
ATOM 699 O O . LYS A 1 89 ? -3.719 -7.538 16.770 1.00 89.31 89 LYS A O 1
ATOM 704 N N . ALA A 1 90 ? -4.572 -6.621 14.903 1.00 92.12 90 ALA A N 1
ATOM 705 C CA . ALA A 1 90 ? -3.314 -6.218 14.310 1.00 92.12 90 ALA A CA 1
ATOM 706 C C . ALA A 1 90 ? -3.554 -5.025 13.390 1.00 92.12 90 ALA A C 1
ATOM 708 O O . ALA A 1 90 ? -4.682 -4.760 12.969 1.00 92.12 90 ALA A O 1
ATOM 709 N N . GLY A 1 91 ? -2.481 -4.327 13.049 1.00 94.19 91 GLY A N 1
ATOM 710 C CA . GLY A 1 91 ? -2.515 -3.336 11.994 1.00 94.19 91 GLY A CA 1
ATOM 711 C C . GLY A 1 91 ? -1.118 -2.915 11.575 1.00 94.19 91 GLY A C 1
ATOM 712 O O . GLY A 1 91 ? -0.133 -3.202 12.257 1.00 94.19 91 GLY A O 1
ATOM 713 N N . ARG A 1 92 ? -1.042 -2.271 10.416 1.00 96.00 92 ARG A N 1
ATOM 714 C CA . ARG A 1 92 ? 0.196 -1.799 9.799 1.00 96.00 92 ARG A CA 1
ATOM 715 C C . ARG A 1 92 ? -0.055 -0.504 9.041 1.00 96.00 92 ARG A C 1
ATOM 717 O O . ARG A 1 92 ? -1.130 -0.306 8.477 1.00 96.00 92 ARG A O 1
ATOM 724 N N . VAL A 1 93 ? 0.959 0.351 9.002 1.00 94.38 93 VAL A N 1
ATOM 725 C CA . VAL A 1 93 ? 0.997 1.495 8.089 1.00 94.38 93 VAL A CA 1
ATOM 726 C C . VAL A 1 93 ? 1.631 1.028 6.786 1.00 94.38 93 VAL A C 1
ATOM 728 O O . VAL A 1 93 ? 2.660 0.353 6.798 1.00 94.38 93 VAL A O 1
ATOM 731 N N . THR A 1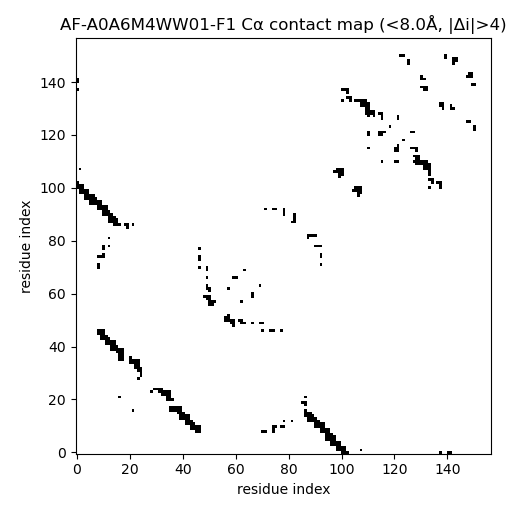 94 ? 1.013 1.369 5.664 1.00 92.81 94 THR A N 1
ATOM 732 C CA . THR A 1 94 ? 1.542 1.095 4.330 1.00 92.81 94 THR A CA 1
ATOM 733 C C . THR A 1 94 ? 1.482 2.357 3.482 1.00 92.81 94 THR A C 1
ATOM 735 O O . THR A 1 94 ? 0.711 3.273 3.762 1.00 92.81 94 THR A O 1
ATOM 738 N N . CYS A 1 95 ? 2.321 2.412 2.459 1.00 88.69 95 CYS A N 1
ATOM 739 C CA . CYS A 1 95 ? 2.246 3.421 1.422 1.00 88.69 95 CYS A CA 1
ATOM 740 C C . CYS A 1 95 ? 2.004 2.683 0.114 1.00 88.69 95 CYS A C 1
ATOM 742 O O . CYS A 1 95 ? 2.735 1.743 -0.208 1.00 88.69 95 CYS A O 1
ATOM 744 N N . LYS A 1 96 ? 0.958 3.075 -0.611 1.00 83.94 96 LYS A N 1
ATOM 745 C CA . LYS A 1 96 ? 0.741 2.568 -1.956 1.00 83.94 96 LYS A CA 1
ATOM 746 C C . LYS A 1 96 ? 1.813 3.166 -2.856 1.00 83.94 96 LYS A C 1
ATOM 748 O O . LYS A 1 96 ? 1.967 4.384 -2.912 1.00 83.94 96 LYS A O 1
ATOM 753 N N . GLU A 1 97 ? 2.547 2.297 -3.533 1.00 86.19 97 GLU A N 1
ATOM 754 C CA . GLU A 1 97 ? 3.550 2.693 -4.508 1.00 86.19 97 GLU A CA 1
ATOM 755 C C . GLU A 1 97 ? 3.051 2.350 -5.911 1.00 86.19 97 GLU A C 1
ATOM 757 O O . GLU A 1 97 ? 2.637 1.219 -6.173 1.00 86.19 97 GLU A O 1
ATOM 762 N N . THR A 1 98 ? 3.122 3.320 -6.816 1.00 85.69 98 THR A N 1
ATOM 763 C CA . THR A 1 98 ? 2.995 3.087 -8.251 1.00 85.69 98 THR A CA 1
ATOM 764 C C . THR A 1 98 ? 4.384 3.062 -8.856 1.00 85.69 98 THR A C 1
ATOM 766 O O . THR A 1 98 ? 5.214 3.948 -8.639 1.00 85.69 98 THR A O 1
ATOM 769 N N . HIS A 1 99 ? 4.650 2.028 -9.639 1.00 91.00 99 HIS A N 1
ATOM 770 C CA . HIS A 1 99 ? 5.908 1.873 -10.341 1.00 91.00 99 HIS A CA 1
ATOM 771 C C . HIS A 1 99 ? 5.681 2.063 -11.834 1.00 91.00 99 HIS A C 1
ATOM 773 O O . HIS A 1 99 ? 4.814 1.405 -12.406 1.00 91.00 99 HIS A O 1
ATOM 779 N N . VAL A 1 100 ? 6.473 2.925 -12.464 1.00 92.69 100 VAL A N 1
ATOM 780 C CA . VAL A 1 100 ? 6.418 3.150 -13.913 1.00 92.69 100 VAL A CA 1
ATOM 781 C C . VAL A 1 100 ? 7.797 3.046 -14.548 1.00 92.69 100 VAL A C 1
ATOM 783 O O . VAL A 1 100 ? 8.831 3.179 -13.887 1.00 92.69 100 VAL A O 1
ATOM 786 N N . CYS A 1 101 ? 7.819 2.839 -15.856 1.00 94.00 101 CYS A N 1
ATOM 787 C CA . CYS A 1 101 ? 9.031 2.868 -16.653 1.00 94.00 101 CYS A CA 1
ATOM 788 C C . CYS A 1 101 ? 9.485 4.296 -16.952 1.00 94.00 101 CYS A C 1
ATOM 790 O O . CYS A 1 101 ? 8.702 5.136 -17.373 1.00 94.00 101 CYS A O 1
ATOM 792 N N . SER A 1 102 ? 10.781 4.572 -16.812 1.00 92.50 102 SER A N 1
ATOM 793 C CA . SER A 1 102 ? 11.355 5.869 -17.172 1.00 92.50 102 SER A CA 1
ATOM 794 C C . SER A 1 102 ? 11.338 6.188 -18.664 1.00 92.50 102 SER A C 1
ATOM 796 O O . SER A 1 102 ? 11.513 7.355 -19.001 1.00 92.50 102 SER A O 1
ATOM 798 N N . HIS A 1 103 ? 11.198 5.170 -19.519 1.00 92.88 103 HIS A N 1
ATOM 799 C CA . HIS A 1 103 ? 11.304 5.291 -20.976 1.00 92.88 103 HIS A CA 1
ATOM 800 C C . HIS A 1 103 ? 9.948 5.406 -21.665 1.00 92.88 103 HIS A C 1
ATOM 802 O O . HIS A 1 103 ? 9.810 6.203 -22.584 1.00 92.88 103 HIS A O 1
ATOM 808 N N . CYS A 1 104 ? 8.954 4.626 -21.227 1.00 93.50 104 CYS A N 1
ATOM 809 C CA . CYS A 1 104 ? 7.612 4.636 -21.818 1.00 93.50 104 CYS A CA 1
ATOM 810 C C . CYS A 1 104 ? 6.526 5.213 -20.897 1.00 93.50 104 CYS A C 1
ATOM 812 O O . CYS A 1 104 ? 5.387 5.338 -21.332 1.00 93.50 104 CYS A O 1
ATOM 814 N N . ASP A 1 105 ? 6.852 5.533 -19.637 1.00 90.38 105 ASP A N 1
ATOM 815 C CA . ASP A 1 105 ? 5.932 6.022 -18.592 1.00 90.38 105 ASP A CA 1
ATOM 816 C C . ASP A 1 105 ? 4.710 5.112 -18.311 1.00 90.38 105 ASP A C 1
ATOM 818 O O . ASP A 1 105 ? 3.814 5.480 -17.551 1.00 90.38 105 ASP A O 1
ATOM 822 N N . LEU A 1 106 ? 4.695 3.891 -18.858 1.00 91.94 106 LEU A N 1
ATOM 823 C CA . LEU A 1 106 ? 3.720 2.844 -18.547 1.00 91.94 106 LEU A CA 1
ATOM 824 C C . LEU A 1 106 ? 4.066 2.129 -17.235 1.00 91.94 106 LEU A C 1
ATOM 826 O O . LEU A 1 106 ? 5.162 2.294 -16.693 1.00 91.94 106 LEU A O 1
ATOM 830 N N . GLY A 1 107 ? 3.131 1.309 -16.744 1.00 89.75 107 GLY A N 1
ATOM 831 C CA . GLY A 1 107 ? 3.327 0.466 -15.565 1.00 89.75 107 GLY A CA 1
ATOM 832 C C . GLY A 1 107 ? 4.619 -0.351 -15.645 1.00 89.75 107 GLY A C 1
ATOM 833 O O . GLY A 1 107 ? 4.985 -0.878 -16.695 1.00 89.75 107 GLY A O 1
ATOM 834 N N . TRP A 1 108 ? 5.348 -0.406 -14.533 1.00 93.81 108 TRP A N 1
ATOM 835 C CA . TRP A 1 108 ? 6.569 -1.194 -14.445 1.00 93.81 108 TRP A CA 1
ATOM 836 C C . TRP A 1 108 ? 6.225 -2.666 -14.252 1.00 93.81 108 TRP A C 1
ATOM 838 O O . TRP A 1 108 ? 5.794 -3.076 -13.174 1.00 93.81 108 TRP A O 1
ATOM 848 N N . GLU A 1 109 ? 6.479 -3.450 -15.289 1.00 92.31 109 GLU A N 1
ATOM 849 C CA . GLU A 1 109 ? 6.253 -4.890 -15.325 1.00 92.31 109 GLU A CA 1
ATOM 850 C C . GLU A 1 109 ? 7.583 -5.604 -15.551 1.00 92.31 109 GLU A C 1
ATOM 852 O O . GLU A 1 109 ? 8.436 -5.119 -16.304 1.00 92.31 109 GLU A O 1
ATOM 857 N N . VAL A 1 110 ? 7.765 -6.739 -14.878 1.00 95.31 110 VAL A N 1
ATOM 858 C CA . VAL A 1 110 ? 8.963 -7.578 -14.972 1.00 95.31 110 VAL A CA 1
ATOM 859 C C . VAL A 1 110 ? 8.563 -9.038 -15.103 1.00 95.31 110 VAL A C 1
ATOM 861 O O . VAL A 1 110 ? 7.521 -9.426 -14.574 1.00 95.31 110 VAL A O 1
ATOM 864 N N . LEU A 1 111 ? 9.417 -9.842 -15.734 1.00 94.62 111 LEU A N 1
ATOM 865 C CA . LEU A 1 111 ? 9.282 -11.294 -15.702 1.00 94.62 111 LEU A CA 1
ATOM 866 C C . LEU A 1 111 ? 9.411 -11.786 -14.260 1.00 94.62 111 LEU A C 1
ATOM 868 O O . LEU A 1 111 ? 10.408 -11.512 -13.580 1.00 94.62 111 LEU A O 1
ATOM 872 N N . THR A 1 112 ? 8.404 -12.512 -13.789 1.00 93.12 112 THR A N 1
ATOM 873 C CA . THR A 1 112 ? 8.519 -13.290 -12.557 1.00 93.12 112 THR A CA 1
ATOM 874 C C . THR A 1 112 ? 9.421 -14.505 -12.776 1.00 93.12 112 THR A C 1
ATOM 876 O O . THR A 1 112 ? 9.804 -14.820 -13.905 1.00 93.12 112 THR A O 1
ATOM 879 N N . ALA A 1 113 ? 9.767 -15.206 -11.693 1.00 91.56 113 ALA A N 1
ATOM 880 C CA . ALA A 1 113 ? 10.497 -16.464 -11.798 1.00 91.56 113 ALA A CA 1
ATOM 881 C C . ALA A 1 113 ? 9.761 -17.465 -12.704 1.00 91.56 113 ALA A C 1
ATOM 883 O O . ALA A 1 113 ? 10.395 -18.082 -13.550 1.00 91.56 113 ALA A O 1
ATOM 884 N N . ASP A 1 114 ? 8.436 -17.572 -12.573 1.00 90.81 114 ASP A N 1
ATOM 885 C CA . ASP A 1 114 ? 7.620 -18.476 -13.390 1.00 90.81 114 ASP A CA 1
ATOM 886 C C . ASP A 1 114 ? 7.587 -18.039 -14.862 1.00 90.81 114 ASP A C 1
ATOM 888 O O . ASP A 1 114 ? 7.726 -18.878 -15.751 1.00 90.81 114 ASP A O 1
ATOM 892 N N . ASP A 1 115 ? 7.484 -16.731 -15.129 1.00 91.50 115 ASP A N 1
ATOM 893 C CA . ASP A 1 115 ? 7.500 -16.204 -16.500 1.00 91.50 115 ASP A CA 1
ATOM 894 C C . ASP A 1 115 ? 8.840 -16.472 -17.196 1.00 91.50 115 ASP A C 1
ATOM 896 O O . ASP A 1 115 ? 8.868 -16.758 -18.389 1.00 91.50 115 ASP A O 1
ATOM 900 N N . ALA A 1 116 ? 9.952 -16.435 -16.455 1.00 89.25 116 ALA A N 1
ATOM 901 C CA . ALA A 1 116 ? 11.279 -16.728 -16.994 1.00 89.25 116 ALA A CA 1
ATOM 902 C C . ALA A 1 116 ? 11.464 -18.206 -17.405 1.00 89.25 116 ALA A C 1
ATOM 904 O O . ALA A 1 116 ? 12.417 -18.521 -18.116 1.00 89.25 116 ALA A O 1
ATOM 905 N N . PHE A 1 117 ? 10.569 -19.108 -16.982 1.00 88.44 117 PHE A N 1
ATOM 906 C CA . PHE A 1 117 ? 10.542 -20.510 -17.419 1.00 88.44 117 PHE A CA 1
ATOM 907 C C . PHE A 1 117 ? 9.497 -20.790 -18.512 1.00 88.44 117 PHE A C 1
ATOM 909 O O . PHE A 1 117 ? 9.501 -21.886 -19.077 1.00 88.44 117 PHE A O 1
ATOM 916 N N . ASP A 1 118 ? 8.604 -19.844 -18.818 1.00 90.56 118 ASP A N 1
ATOM 917 C CA . ASP A 1 118 ? 7.610 -19.987 -19.883 1.00 90.56 118 ASP A CA 1
ATOM 918 C C . ASP A 1 118 ? 8.139 -19.374 -21.186 1.00 90.56 118 ASP A C 1
ATOM 920 O O . ASP A 1 118 ? 8.217 -18.154 -21.338 1.00 90.56 118 ASP A O 1
ATOM 924 N N . GLU A 1 119 ? 8.446 -20.232 -22.164 1.00 88.31 119 GLU A N 1
ATOM 925 C CA . GLU A 1 119 ? 8.936 -19.837 -23.496 1.00 88.31 119 GLU A CA 1
ATOM 926 C C . GLU A 1 119 ? 8.014 -18.837 -24.223 1.00 88.31 119 GLU A C 1
ATOM 928 O O . GLU A 1 119 ? 8.438 -18.177 -25.168 1.00 88.31 119 GLU A O 1
ATOM 933 N N . ARG A 1 120 ? 6.748 -18.709 -23.803 1.00 89.50 120 ARG A N 1
ATOM 934 C CA . ARG A 1 120 ? 5.779 -17.761 -24.380 1.00 89.50 120 ARG A CA 1
ATOM 935 C C . ARG A 1 120 ? 5.858 -16.360 -23.776 1.00 89.50 120 ARG A C 1
ATOM 937 O O . ARG A 1 120 ? 5.273 -15.441 -24.344 1.00 89.50 120 ARG A O 1
ATOM 944 N N . MET A 1 121 ? 6.492 -16.222 -22.614 1.00 88.88 121 MET A N 1
ATOM 945 C CA . MET A 1 121 ? 6.559 -14.977 -21.841 1.00 88.88 121 MET A CA 1
ATOM 946 C C . MET A 1 121 ? 7.945 -14.325 -21.936 1.00 88.88 121 MET A C 1
ATOM 948 O O . MET A 1 121 ? 8.061 -13.103 -21.835 1.00 88.88 121 MET A O 1
ATOM 952 N N . VAL A 1 122 ? 8.990 -15.127 -22.157 1.00 92.19 122 VAL A N 1
ATOM 953 C CA . VAL A 1 122 ? 10.366 -14.658 -22.367 1.00 92.19 122 VAL A CA 1
ATOM 954 C C . VAL A 1 122 ? 10.539 -13.912 -23.693 1.00 92.19 122 VAL A C 1
ATOM 956 O O . VAL A 1 122 ? 9.840 -14.169 -24.670 1.00 92.19 122 VAL A O 1
ATOM 959 N N . GLN A 1 123 ? 11.501 -12.990 -23.731 1.00 89.69 123 GLN A N 1
ATOM 960 C CA . GLN A 1 123 ? 11.854 -12.262 -24.954 1.00 89.69 123 GLN A CA 1
ATOM 961 C C . GLN A 1 123 ? 12.752 -13.113 -25.865 1.00 89.69 123 GLN A C 1
ATOM 963 O O . GLN A 1 123 ? 12.611 -13.087 -27.085 1.00 89.69 123 GLN A O 1
ATOM 968 N N . ASP A 1 124 ? 13.674 -13.867 -25.261 1.00 91.50 124 ASP A N 1
ATOM 969 C CA . ASP A 1 124 ? 14.546 -14.847 -25.908 1.00 91.50 124 ASP A CA 1
ATOM 970 C C . ASP A 1 124 ? 15.121 -15.840 -24.876 1.00 91.50 124 ASP A C 1
ATOM 972 O O . ASP A 1 124 ? 14.788 -15.810 -23.691 1.00 91.50 124 ASP A O 1
ATOM 976 N N . GLU A 1 125 ? 16.025 -16.716 -25.319 1.00 89.50 125 GLU A N 1
ATOM 977 C CA . GLU A 1 125 ? 16.722 -17.707 -24.483 1.00 89.50 125 GLU A CA 1
ATOM 978 C C . GLU A 1 125 ? 17.619 -17.109 -23.381 1.00 89.50 125 GLU A C 1
ATOM 980 O O . GLU A 1 125 ? 18.126 -17.841 -22.529 1.00 89.50 125 GLU A O 1
ATOM 985 N N . HIS A 1 126 ? 17.841 -15.793 -23.394 1.00 92.19 126 HIS A N 1
ATOM 986 C CA . HIS A 1 126 ? 18.639 -15.076 -22.404 1.00 92.19 126 HIS A CA 1
ATOM 987 C C . HIS A 1 126 ? 17.789 -14.315 -21.383 1.00 92.19 126 HIS A C 1
ATOM 989 O O . HIS A 1 126 ? 18.354 -13.659 -20.501 1.00 92.19 126 HIS A O 1
ATOM 995 N N . SER A 1 127 ? 16.460 -14.387 -21.484 1.00 92.69 127 SER A N 1
ATOM 996 C CA . SER A 1 127 ? 15.564 -13.768 -20.515 1.00 92.69 127 SER A CA 1
ATOM 997 C C . SER A 1 127 ? 15.723 -14.349 -19.114 1.00 92.69 127 SER A C 1
ATOM 999 O O . SER A 1 127 ? 15.981 -15.537 -18.921 1.00 92.69 127 SER A O 1
ATOM 1001 N N . VAL A 1 128 ? 15.565 -13.482 -18.113 1.00 94.12 128 VAL A N 1
ATOM 1002 C CA . VAL A 1 128 ? 15.769 -13.820 -16.698 1.00 94.12 128 VAL A CA 1
ATOM 1003 C C . VAL A 1 128 ? 14.724 -13.156 -15.807 1.00 94.12 128 VAL A C 1
ATOM 1005 O O . VAL A 1 128 ? 14.154 -12.121 -16.153 1.00 94.12 128 VAL A O 1
ATOM 1008 N N . GLU A 1 129 ? 14.524 -13.715 -14.612 1.00 95.25 129 GLU A N 1
ATOM 1009 C CA . GLU A 1 129 ? 13.697 -13.100 -13.571 1.00 95.25 129 GLU A C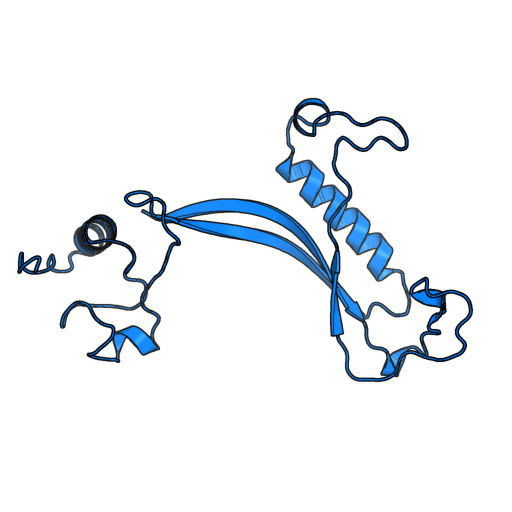A 1
ATOM 1010 C C . GLU A 1 129 ? 14.118 -11.641 -13.308 1.00 95.25 129 GLU A C 1
ATOM 1012 O O . GLU A 1 129 ? 15.302 -11.311 -13.146 1.00 95.25 129 GLU A O 1
ATOM 1017 N N . GLY A 1 130 ? 13.120 -10.762 -13.231 1.00 92.94 130 GLY A N 1
ATOM 1018 C CA . GLY A 1 130 ? 13.292 -9.335 -12.982 1.00 92.94 130 GLY A CA 1
ATOM 1019 C C . GLY A 1 130 ? 13.590 -8.507 -14.232 1.00 92.94 130 GLY A C 1
ATOM 1020 O O . GLY A 1 130 ? 13.706 -7.284 -14.111 1.00 92.94 130 GLY A O 1
ATOM 1021 N N . GLU A 1 131 ? 13.700 -9.128 -15.409 1.00 94.38 131 GLU A N 1
ATOM 1022 C CA . GLU A 1 131 ? 13.821 -8.411 -16.677 1.00 94.38 131 GLU A CA 1
ATOM 1023 C C . GLU A 1 131 ? 12.548 -7.587 -16.952 1.00 94.38 131 GLU A C 1
ATOM 1025 O O . GLU A 1 131 ? 11.446 -8.139 -16.890 1.00 94.38 131 GLU A O 1
ATOM 1030 N N . PRO A 1 132 ? 12.657 -6.275 -17.237 1.00 93.69 132 PRO A N 1
ATOM 1031 C CA . PRO A 1 132 ? 11.503 -5.447 -17.577 1.00 93.69 132 PRO A CA 1
ATOM 1032 C C . PRO A 1 132 ? 10.843 -5.909 -18.877 1.00 93.69 132 PRO A C 1
ATOM 1034 O O . PRO A 1 132 ? 11.549 -6.228 -19.818 1.00 93.69 132 PRO A O 1
ATOM 1037 N N . VAL A 1 133 ? 9.514 -5.844 -18.981 1.00 93.31 133 VAL A N 1
ATOM 1038 C CA . VAL A 1 133 ? 8.782 -6.222 -20.218 1.00 93.31 133 VAL A CA 1
ATOM 1039 C C . VAL A 1 133 ? 8.002 -5.069 -20.856 1.00 93.31 133 VAL A C 1
ATOM 1041 O O . VAL A 1 133 ? 7.389 -5.210 -21.906 1.00 93.31 133 VAL A O 1
ATOM 1044 N N . CYS A 1 134 ? 8.042 -3.889 -20.238 1.00 90.75 134 CYS A N 1
ATOM 1045 C CA . CYS A 1 134 ? 7.219 -2.743 -20.631 1.00 90.75 134 CYS A CA 1
ATOM 1046 C C . CYS A 1 134 ? 7.650 -2.034 -21.931 1.00 90.75 134 CYS A C 1
ATOM 1048 O O . CYS A 1 134 ? 6.833 -1.345 -22.540 1.00 90.75 134 CYS A O 1
ATOM 1050 N N . CYS A 1 135 ? 8.929 -2.109 -22.324 1.00 92.19 135 CYS A N 1
ATOM 1051 C CA . CYS A 1 135 ? 9.441 -1.563 -23.588 1.00 92.19 135 CYS A CA 1
ATOM 1052 C C . CYS A 1 135 ? 10.877 -2.031 -23.872 1.00 92.19 135 CYS A C 1
ATOM 1054 O O . CYS A 1 135 ? 11.658 -2.270 -22.946 1.00 92.19 135 CYS A O 1
ATOM 1056 N N . GLU A 1 136 ? 11.255 -2.043 -25.152 1.00 92.19 136 GLU A N 1
ATOM 1057 C CA . GLU A 1 136 ? 12.600 -2.413 -25.620 1.00 92.19 136 GLU A CA 1
ATOM 1058 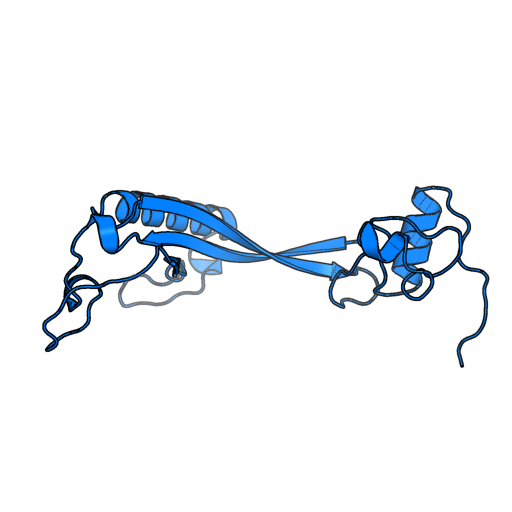C C . GLU A 1 136 ? 13.712 -1.573 -24.980 1.00 92.19 136 GLU A C 1
ATOM 1060 O O . GLU A 1 136 ? 14.759 -2.102 -24.624 1.00 92.19 136 GLU A O 1
ATOM 1065 N N . ALA A 1 137 ? 13.484 -0.274 -24.756 1.00 93.38 137 ALA A N 1
ATOM 1066 C CA . ALA A 1 137 ? 14.476 0.602 -24.130 1.00 93.38 137 ALA A CA 1
ATOM 1067 C C . ALA A 1 137 ? 14.796 0.195 -22.679 1.00 93.38 137 ALA A C 1
ATOM 1069 O O . ALA A 1 137 ? 15.952 0.251 -22.257 1.00 93.38 137 ALA A O 1
ATOM 1070 N N . ALA A 1 138 ? 13.787 -0.240 -21.913 1.00 92.81 138 ALA A N 1
ATOM 1071 C CA . ALA A 1 138 ? 13.992 -0.733 -20.551 1.00 92.81 138 ALA A CA 1
ATOM 1072 C C . ALA A 1 138 ? 14.701 -2.092 -20.539 1.00 92.81 138 ALA A C 1
ATOM 1074 O O . ALA A 1 138 ? 15.561 -2.310 -19.685 1.00 92.81 138 ALA A O 1
ATOM 1075 N N . ILE A 1 139 ? 14.368 -2.967 -21.493 1.00 94.06 139 ILE A N 1
ATOM 1076 C CA . ILE A 1 139 ? 15.036 -4.259 -21.691 1.00 94.06 139 ILE A CA 1
ATOM 1077 C C . ILE A 1 139 ? 16.511 -4.044 -22.036 1.00 94.06 139 ILE A C 1
ATOM 1079 O O . ILE A 1 139 ? 17.389 -4.593 -21.375 1.00 94.06 139 ILE A O 1
ATOM 1083 N N . ALA A 1 140 ? 16.798 -3.203 -23.030 1.00 93.69 140 ALA A N 1
ATOM 1084 C CA . ALA A 1 140 ? 18.152 -2.935 -23.500 1.00 93.69 140 ALA A CA 1
ATOM 1085 C C . ALA A 1 140 ? 19.050 -2.374 -22.388 1.00 93.69 140 ALA A C 1
ATOM 1087 O O . ALA A 1 140 ? 20.178 -2.834 -22.222 1.00 93.69 140 ALA A O 1
ATOM 1088 N N . GLU A 1 141 ? 18.543 -1.426 -21.594 1.00 93.69 141 GLU A N 1
ATOM 1089 C CA . GLU A 1 141 ? 19.256 -0.878 -20.434 1.00 93.69 141 GLU A CA 1
ATOM 1090 C C . GLU A 1 141 ? 19.548 -1.966 -19.386 1.00 93.69 141 GLU A C 1
ATOM 1092 O O . GLU A 1 141 ? 20.700 -2.146 -18.995 1.00 93.69 141 GLU A O 1
ATOM 1097 N N . PHE A 1 142 ? 18.534 -2.746 -18.991 1.00 94.50 142 PHE A N 1
ATOM 1098 C CA . PHE A 1 142 ? 18.688 -3.834 -18.019 1.00 94.50 142 PHE A CA 1
ATOM 1099 C C . PHE A 1 142 ? 19.710 -4.883 -18.477 1.00 94.50 142 PHE A C 1
ATOM 1101 O O . PHE A 1 142 ? 20.565 -5.320 -17.700 1.00 94.50 142 PHE A O 1
ATOM 1108 N N . ARG A 1 143 ? 19.638 -5.283 -19.749 1.00 94.69 143 ARG A N 1
ATOM 1109 C CA . ARG A 1 143 ? 20.547 -6.269 -20.333 1.00 94.69 143 ARG A CA 1
ATOM 1110 C C . ARG A 1 143 ? 21.975 -5.742 -20.412 1.00 94.69 143 ARG A C 1
ATOM 1112 O O . ARG A 1 143 ? 22.897 -6.455 -20.016 1.00 94.69 143 ARG A O 1
ATOM 1119 N N . ALA A 1 144 ? 22.159 -4.486 -20.822 1.00 94.25 144 ALA A N 1
ATOM 1120 C CA . ALA A 1 144 ? 23.470 -3.843 -20.867 1.00 94.25 144 ALA A CA 1
ATOM 1121 C C . ALA A 1 144 ? 24.134 -3.780 -19.480 1.00 94.25 144 ALA A C 1
ATOM 1123 O O . ALA A 1 144 ? 25.317 -4.099 -19.355 1.00 94.25 144 ALA A O 1
ATOM 1124 N N . GLU A 1 145 ? 23.380 -3.444 -18.429 1.00 94.88 145 GLU A N 1
ATOM 1125 C CA . GLU A 1 145 ? 23.884 -3.403 -17.046 1.00 94.88 145 GLU A CA 1
ATOM 1126 C C . GLU A 1 145 ? 24.319 -4.778 -16.521 1.00 94.88 145 GLU A C 1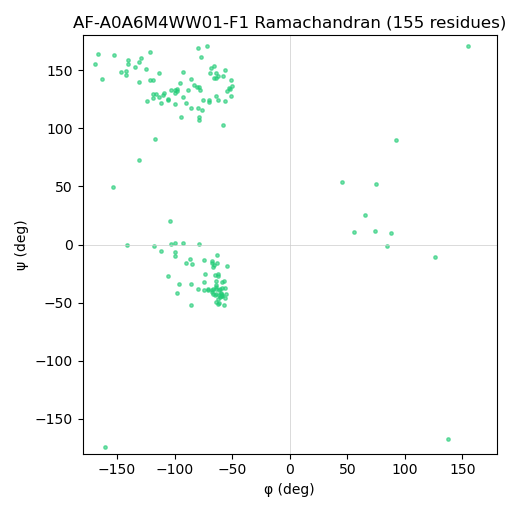
ATOM 1128 O O . GLU A 1 145 ? 25.234 -4.874 -15.701 1.00 94.88 145 GLU A O 1
ATOM 1133 N N . ARG A 1 146 ? 23.672 -5.849 -16.991 1.00 93.56 146 ARG A N 1
ATOM 1134 C CA . ARG A 1 146 ? 23.923 -7.225 -16.538 1.00 93.56 146 ARG A CA 1
ATOM 1135 C C . ARG A 1 146 ? 24.813 -8.038 -17.474 1.00 93.56 146 ARG A C 1
ATOM 1137 O O . ARG A 1 146 ? 25.077 -9.203 -17.185 1.00 93.56 146 ARG A O 1
ATOM 1144 N N . GLY A 1 147 ? 25.286 -7.444 -18.570 1.00 94.31 147 GLY A N 1
ATOM 1145 C CA . GLY A 1 147 ? 26.078 -8.144 -19.583 1.00 94.31 147 GLY A CA 1
ATOM 1146 C C . GLY A 1 147 ? 25.297 -9.237 -20.319 1.00 94.31 147 GLY A C 1
ATOM 1147 O O . GLY A 1 147 ? 25.898 -10.190 -20.810 1.00 94.31 147 GLY A O 1
ATOM 1148 N N . ILE A 1 148 ? 23.970 -9.116 -20.374 1.00 93.38 148 ILE A N 1
ATOM 1149 C CA . ILE A 1 148 ? 23.092 -10.006 -21.136 1.00 93.38 148 ILE A CA 1
ATOM 1150 C C . ILE A 1 148 ? 23.088 -9.515 -22.594 1.00 93.38 148 ILE A C 1
ATOM 1152 O O . ILE A 1 148 ? 23.024 -8.301 -22.815 1.00 93.38 148 ILE A O 1
ATOM 1156 N N . PRO A 1 149 ? 23.167 -10.408 -23.599 1.00 92.62 149 PRO A N 1
ATOM 1157 C CA . PRO A 1 149 ? 23.085 -10.008 -24.999 1.00 92.62 149 PRO A CA 1
ATOM 1158 C C . PRO A 1 149 ? 21.821 -9.195 -25.275 1.00 92.62 149 PRO A C 1
ATOM 1160 O O . PRO A 1 149 ? 20.729 -9.589 -24.868 1.00 92.62 149 PRO A O 1
ATOM 1163 N N . ALA A 1 150 ? 21.963 -8.060 -25.965 1.00 89.50 150 ALA A N 1
ATOM 1164 C CA . ALA A 1 150 ? 20.811 -7.286 -26.417 1.00 89.50 150 ALA A CA 1
ATOM 1165 C C . ALA A 1 150 ? 19.892 -8.166 -27.275 1.00 89.50 150 ALA A C 1
ATOM 1167 O O . ALA A 1 150 ? 20.370 -9.082 -27.948 1.00 89.50 150 ALA A O 1
ATOM 1168 N N . LEU A 1 151 ? 18.590 -7.869 -27.259 1.00 87.75 151 LEU A N 1
ATOM 1169 C CA . LEU A 1 151 ? 17.653 -8.522 -28.166 1.00 87.75 151 LEU A CA 1
ATOM 1170 C C . LEU A 1 151 ? 18.169 -8.377 -29.597 1.00 87.75 151 LEU A C 1
ATOM 1172 O O . LEU A 1 151 ? 18.622 -7.298 -29.991 1.00 87.75 151 LEU A O 1
ATOM 1176 N N . ALA A 1 152 ? 18.132 -9.467 -30.359 1.00 79.31 152 ALA A N 1
ATOM 1177 C CA . ALA A 1 152 ? 18.464 -9.406 -31.772 1.00 79.31 152 ALA A CA 1
ATOM 1178 C C . ALA A 1 152 ? 17.550 -8.361 -32.431 1.00 79.31 152 ALA A C 1
ATOM 1180 O O . ALA A 1 152 ? 16.330 -8.458 -32.310 1.00 79.31 152 ALA A O 1
ATOM 1181 N N . GLU A 1 153 ? 18.121 -7.350 -33.098 1.00 62.50 153 GLU A N 1
ATOM 1182 C CA . GLU A 1 153 ? 17.336 -6.373 -33.860 1.00 62.50 153 GLU A CA 1
ATOM 1183 C C . GLU A 1 153 ? 16.515 -7.137 -34.914 1.00 62.50 153 GLU A C 1
ATOM 1185 O O . GLU A 1 153 ? 17.056 -7.634 -35.904 1.00 62.50 153 GLU A O 1
ATOM 1190 N N . GLY A 1 154 ? 15.217 -7.315 -34.649 1.00 49.41 154 GLY A N 1
ATOM 1191 C CA . GLY A 1 154 ? 14.458 -8.421 -35.229 1.00 49.41 154 GLY A CA 1
ATOM 1192 C C . GLY A 1 154 ? 12.962 -8.175 -35.384 1.00 49.41 154 GLY A C 1
ATOM 1193 O O . GLY A 1 154 ? 12.174 -9.041 -35.035 1.00 49.41 154 GLY A O 1
ATOM 1194 N N . GLY A 1 155 ? 12.590 -7.035 -35.978 1.00 38.31 155 GLY A N 1
ATOM 1195 C CA . GLY A 1 155 ? 11.367 -6.906 -36.779 1.00 38.31 155 GLY A CA 1
ATOM 1196 C C . GLY A 1 155 ? 10.111 -6.435 -36.051 1.00 38.31 155 GLY A C 1
ATOM 1197 O O . GLY A 1 155 ? 9.268 -7.236 -35.666 1.00 38.31 155 GLY A O 1
ATOM 1198 N N . ALA A 1 156 ? 9.912 -5.116 -36.024 1.00 36.97 156 ALA A N 1
ATOM 1199 C CA . ALA A 1 156 ? 8.562 -4.570 -36.049 1.00 36.97 156 ALA A CA 1
ATOM 1200 C C . ALA A 1 156 ? 7.780 -5.193 -37.223 1.00 36.97 156 ALA A C 1
ATOM 1202 O O . ALA A 1 156 ? 8.244 -5.154 -38.369 1.00 36.97 156 ALA A O 1
ATOM 1203 N N . ALA A 1 157 ? 6.601 -5.733 -36.930 1.00 35.00 157 ALA A N 1
ATOM 1204 C CA . ALA A 1 157 ? 5.532 -5.962 -37.894 1.00 35.00 157 ALA A CA 1
ATOM 1205 C C . ALA A 1 157 ? 4.241 -5.362 -37.333 1.00 35.00 157 ALA A C 1
ATOM 1207 O O . ALA A 1 157 ? 3.927 -5.655 -36.158 1.00 35.00 157 ALA A O 1
#

Secondary structure (DSSP, 8-state):
-EEEEEEEEEEEEEE-GGGT--BGGGGT--S---B--SS-EEEEEPPPPTTB-SS-B--HHHH-S-HHHHHHHHHHHHHHHHHTSTTEEEEEEEEEEEEEETTT-SB--B--TTGGG-TTT-SSTT--TT-B-S-HHHHHHHHHHHTPPPPP-----

Organism: NCBI:txid249586

Radius of gyration: 23.29 Å; Cα contacts (8 Å, |Δi|>4): 252; chains: 1; bounding box: 57×46×60 Å

Sequence (157 aa):
MKKTYRDDWRVIVTIAPQATHIPISALGFEGLDGELAGLPFDIEIAPRPLGDLGGVYVSDRLASRDIDGDYRRRCEELLAELLKRPHVKAGRVTCKETHVCSHCDLGWEVLTADDAFDERMVQDEHSVEGEPVCCEAAIAEFRAERGIPALAEGGAA

pLDDT: mean 86.73, std 10.09, range [35.0, 96.0]

Mean predicted aligned error: 9.78 Å

Foldseek 3Di:
DKDKDFDAKKKKWKFAQVVFQAFPVNVVDPPDGDGDDDGIDIDIDGFDQLQPPPPGGDHNVVSDPCSPVVRQVSNVVVLVVVVVDPRTDDMDMDTDMFMADPPPRHGWDWQAQVLQVDPVNALDPQHDGGQTDPDLVSNQVVCVVVVHDRRDPDDDD

Nearest PDB structures (foldseek):
  8c9d-assembly1_A  TM=2.521E-01  e=1.054E+00  Priestia megaterium
  5e6i-assembly3_M  TM=2.069E-01  e=4.870E-01  Homo sapiens
  7jwj-assembly1_A  TM=2.052E-01  e=6.299E-01  Mus musculus
  1jzs-assembly1_A  TM=2.223E-01  e=1.054E+00  Thermus thermophilus

Solvent-accessible surface area (backbone atoms only — not comparable to full-atom values): 9373 Å² total; per-residue (Å²): 84,85,41,78,43,81,74,47,55,31,28,38,36,32,35,38,30,75,81,49,73,38,45,42,49,81,77,70,47,79,98,57,89,55,62,45,74,59,74,67,49,77,47,82,40,72,66,78,61,76,15,59,68,86,92,53,80,54,55,43,78,78,64,35,96,51,56,68,64,50,46,48,49,52,26,51,53,50,46,59,59,48,61,71,37,88,48,37,77,49,69,49,73,48,65,47,68,50,48,22,28,69,80,78,68,42,66,60,44,53,33,44,69,69,37,44,73,35,83,87,67,37,90,52,98,79,47,45,61,66,41,46,70,71,44,70,69,39,33,44,52,54,23,60,78,68,74,43,81,64,79,74,93,74,76,94,128